Protein AF-A0A3S4P3A9-F1 (afdb_monomer_lite)

pLDDT: mean 70.39, std 19.97, range [28.05, 90.62]

Radius of gyration: 14.84 Å; chains: 1; bounding box: 28×33×41 Å

Foldseek 3Di:
DPPPPVVVVLVVVLPDCVVVDDDDDDDDDDDDCPPPVVVLVVLLVVLLVQVPDPPDPDDDDDDPDPVSVVSNVVSVPDDDDPVRVVSVVVVCVVCPCVDD

Secondary structure (DSSP, 8-state):
----HHHHHHHHHHT-TTSS--SS----S------HHHHHHHHHHHHHHHHTSTT-S------SSHHHHHHHHHGGGPPPPHHHHHHHHHHHHHSSSS--

Structure (mmCIF, N/CA/C/O backbone):
data_AF-A0A3S4P3A9-F1
#
_entry.id   AF-A0A3S4P3A9-F1
#
loop_
_atom_site.group_PDB
_atom_site.id
_atom_site.type_symbol
_atom_site.label_atom_id
_atom_site.label_alt_id
_atom_site.label_comp_id
_atom_site.label_asym_id
_atom_site.label_entity_id
_atom_site.label_seq_id
_atom_site.pdbx_PDB_ins_code
_atom_site.Cartn_x
_atom_site.Cartn_y
_atom_site.Cartn_z
_atom_site.occupancy
_atom_site.B_iso_or_equiv
_atom_site.auth_seq_id
_atom_site.auth_comp_id
_atom_site.auth_asym_id
_atom_site.auth_atom_id
_atom_site.pdbx_PDB_model_num
ATOM 1 N N . MET A 1 1 ? -9.760 3.145 -27.303 1.00 36.25 1 MET A N 1
ATOM 2 C CA . MET A 1 1 ? -9.451 4.399 -26.581 1.00 36.25 1 MET A CA 1
ATOM 3 C C . MET A 1 1 ? -10.321 4.469 -25.332 1.00 36.25 1 MET A C 1
ATOM 5 O O . MET A 1 1 ? -11.362 5.106 -25.356 1.00 36.25 1 MET A O 1
ATOM 9 N N . VAL A 1 2 ? -9.944 3.768 -24.261 1.00 43.12 2 VAL A N 1
ATOM 10 C CA . VAL A 1 2 ? -10.568 3.964 -22.945 1.00 43.12 2 VAL A CA 1
ATOM 11 C C . VAL A 1 2 ? -9.585 4.826 -22.173 1.00 43.12 2 VAL A C 1
ATOM 13 O O . VAL A 1 2 ? -8.539 4.347 -21.752 1.00 43.12 2 VAL A O 1
ATOM 16 N N . GLN A 1 3 ? -9.855 6.127 -22.102 1.00 44.44 3 GLN A N 1
ATOM 17 C CA . GLN A 1 3 ? -9.139 7.009 -21.185 1.00 44.44 3 GLN A CA 1
ATOM 18 C C . GLN A 1 3 ? -9.446 6.492 -19.780 1.00 44.44 3 GLN A C 1
ATOM 20 O O . GLN A 1 3 ? -10.579 6.623 -19.325 1.00 44.44 3 GLN A O 1
ATOM 25 N N . ASN A 1 4 ? -8.482 5.830 -19.138 1.00 50.44 4 ASN A N 1
ATOM 26 C CA . ASN A 1 4 ? -8.625 5.410 -17.753 1.00 50.44 4 ASN A CA 1
ATOM 27 C C . ASN A 1 4 ? -8.676 6.689 -16.898 1.00 50.44 4 ASN A C 1
ATOM 29 O O . ASN A 1 4 ? -7.655 7.378 -16.796 1.00 50.44 4 ASN A O 1
ATOM 33 N N . PRO A 1 5 ? -9.829 7.039 -16.295 1.00 54.78 5 PRO A N 1
ATOM 34 C CA . PRO A 1 5 ? -9.969 8.286 -15.546 1.00 54.78 5 PRO A CA 1
ATOM 35 C C . PRO A 1 5 ? -8.988 8.368 -14.364 1.00 54.78 5 PRO A C 1
ATOM 37 O O . PRO A 1 5 ? -8.686 9.461 -13.896 1.00 54.78 5 PRO A O 1
ATOM 40 N N . LEU A 1 6 ? -8.439 7.231 -13.918 1.00 53.31 6 LEU A N 1
ATOM 41 C CA . LEU A 1 6 ? -7.502 7.137 -12.800 1.00 53.31 6 LEU A CA 1
ATOM 42 C C . LEU A 1 6 ? -6.036 7.376 -13.202 1.00 53.31 6 LEU A C 1
ATOM 44 O O . LEU A 1 6 ? -5.279 7.911 -12.397 1.00 53.31 6 LEU A O 1
ATOM 48 N N . ALA A 1 7 ? -5.639 7.086 -14.447 1.00 52.62 7 ALA A N 1
ATOM 49 C CA . ALA A 1 7 ? -4.295 7.419 -14.948 1.00 52.62 7 ALA A CA 1
ATOM 50 C C . ALA A 1 7 ? -4.095 8.945 -15.036 1.00 52.62 7 ALA A C 1
ATOM 52 O O . ALA A 1 7 ? -3.022 9.485 -14.762 1.00 52.62 7 ALA A O 1
ATOM 53 N N . HIS A 1 8 ? -5.173 9.679 -15.331 1.00 53.81 8 HIS A N 1
ATOM 54 C CA . HIS A 1 8 ? -5.173 11.139 -15.260 1.00 53.81 8 HIS A CA 1
ATOM 55 C C . HIS A 1 8 ? -4.897 11.650 -13.834 1.00 53.81 8 HIS A C 1
ATOM 57 O O . HIS A 1 8 ? -4.169 12.628 -13.661 1.00 53.81 8 HIS A O 1
ATOM 63 N N . VAL A 1 9 ? -5.410 10.959 -12.808 1.00 60.53 9 VAL A N 1
ATOM 64 C CA . VAL A 1 9 ? -5.188 11.317 -11.399 1.00 60.53 9 VAL A CA 1
ATOM 65 C C . VAL A 1 9 ? -3.712 11.152 -11.026 1.00 60.53 9 VAL A C 1
ATOM 67 O O . VAL A 1 9 ? -3.142 12.084 -10.465 1.00 60.53 9 VAL A O 1
ATOM 70 N N . ILE A 1 10 ? -3.056 10.053 -11.417 1.00 58.25 10 ILE A N 1
ATOM 71 C CA . ILE A 1 10 ? -1.617 9.823 -11.164 1.00 58.25 10 ILE A CA 1
ATOM 72 C C . ILE A 1 10 ? -0.761 10.899 -11.835 1.00 58.25 10 ILE A C 1
ATOM 74 O O . ILE A 1 10 ? 0.097 11.501 -11.189 1.00 58.25 10 ILE A O 1
ATOM 78 N N . ARG A 1 11 ? -1.040 11.222 -13.103 1.00 56.97 11 ARG A N 1
ATOM 79 C CA . ARG A 1 11 ? -0.338 12.306 -13.809 1.00 56.97 11 ARG A CA 1
ATOM 80 C C . ARG A 1 11 ? -0.535 13.660 -13.133 1.00 56.97 11 ARG A C 1
ATOM 82 O O . ARG A 1 11 ? 0.426 14.415 -13.006 1.00 56.97 11 ARG A O 1
ATOM 89 N N . SER A 1 12 ? -1.745 13.956 -12.653 1.00 58.22 12 SER A N 1
ATOM 90 C CA . SER A 1 12 ? -2.020 15.194 -11.912 1.00 58.22 12 SER A CA 1
ATOM 91 C C . SER A 1 12 ? -1.341 15.232 -10.533 1.00 58.22 12 SER A C 1
ATOM 93 O O . SER A 1 12 ? -0.929 16.298 -10.081 1.00 58.22 12 SER A O 1
ATOM 95 N N . LEU A 1 13 ? -1.176 14.073 -9.884 1.00 55.22 13 LEU A N 1
ATOM 96 C CA . LEU A 1 13 ? -0.512 13.919 -8.588 1.00 55.22 13 LEU A CA 1
ATOM 97 C C . LEU A 1 13 ? 0.998 14.135 -8.697 1.00 55.22 13 LEU A C 1
ATOM 99 O O . LEU A 1 13 ? 1.551 14.902 -7.916 1.00 55.22 13 LEU A O 1
ATOM 103 N N . VAL A 1 14 ? 1.654 13.503 -9.675 1.00 55.31 14 VAL A N 1
ATOM 104 C CA . VAL A 1 14 ? 3.110 13.622 -9.884 1.00 55.31 14 VAL A CA 1
ATOM 105 C C . VAL A 1 14 ? 3.488 15.021 -10.379 1.00 55.31 14 VAL A C 1
ATOM 107 O O . VAL A 1 14 ? 4.535 15.543 -10.006 1.00 55.31 14 VAL A O 1
ATOM 110 N N . ALA A 1 15 ? 2.620 15.666 -11.165 1.00 49.41 15 ALA A N 1
ATOM 111 C CA . ALA A 1 15 ? 2.817 17.042 -11.621 1.00 49.41 15 ALA A CA 1
ATOM 112 C C . ALA A 1 15 ? 2.513 18.105 -10.545 1.00 49.41 15 ALA A C 1
ATOM 114 O O . ALA A 1 15 ? 2.783 19.288 -10.762 1.00 49.41 15 ALA A O 1
ATOM 115 N N . SER A 1 16 ? 1.944 17.721 -9.394 1.00 39.56 16 SER A N 1
ATOM 116 C CA . SER A 1 16 ? 1.582 18.675 -8.348 1.00 39.56 16 SER A CA 1
ATOM 117 C C . SER A 1 16 ? 2.804 19.075 -7.504 1.00 39.56 16 SER A C 1
ATOM 119 O O . SER A 1 16 ? 3.436 18.216 -6.882 1.00 39.56 16 SER A O 1
ATOM 121 N N . PRO A 1 17 ? 3.120 20.380 -7.376 1.00 40.41 17 PRO A N 1
ATOM 122 C CA . PRO A 1 17 ? 4.269 20.860 -6.599 1.00 40.41 17 PRO A CA 1
ATOM 123 C C . PRO A 1 17 ? 4.164 20.578 -5.086 1.00 40.41 17 PRO A C 1
ATOM 125 O O . PRO A 1 17 ? 5.132 20.784 -4.355 1.00 40.41 17 PRO A O 1
ATOM 128 N N . ALA A 1 18 ? 3.023 20.074 -4.601 1.00 44.72 18 ALA A N 1
ATOM 129 C CA . ALA A 1 18 ? 2.795 19.735 -3.195 1.00 44.72 18 ALA A CA 1
ATOM 130 C C . ALA A 1 18 ? 3.644 18.550 -2.685 1.00 44.72 18 ALA A C 1
ATOM 132 O O . ALA A 1 18 ? 3.919 18.476 -1.489 1.00 44.72 18 ALA A O 1
ATOM 133 N N . ILE A 1 19 ? 4.090 17.642 -3.564 1.00 45.22 19 ILE A N 1
ATOM 134 C CA . ILE A 1 19 ? 4.914 16.478 -3.180 1.00 45.22 19 ILE A CA 1
ATOM 135 C C . ILE A 1 19 ? 6.401 16.865 -3.032 1.00 45.22 19 ILE A C 1
ATOM 137 O O . ILE A 1 19 ? 7.138 16.250 -2.262 1.00 45.22 19 ILE A O 1
ATOM 141 N N . ALA A 1 20 ? 6.847 17.935 -3.700 1.00 38.28 20 ALA A N 1
ATOM 142 C CA . ALA A 1 20 ? 8.258 18.324 -3.776 1.00 38.28 20 ALA A CA 1
ATOM 143 C C . ALA A 1 20 ? 8.805 19.063 -2.531 1.00 38.28 20 ALA A C 1
ATOM 145 O O . ALA A 1 20 ? 10.006 19.322 -2.453 1.00 38.28 20 ALA A O 1
ATOM 146 N N . VAL A 1 21 ? 7.973 19.392 -1.533 1.00 38.00 21 VAL A N 1
ATOM 147 C CA . VAL A 1 21 ? 8.380 20.212 -0.374 1.00 38.00 21 VAL A CA 1
ATOM 148 C C . VAL A 1 21 ? 8.110 19.492 0.949 1.00 38.00 21 VAL A C 1
ATOM 150 O O . VAL A 1 21 ? 7.188 19.830 1.681 1.00 38.00 21 VAL A O 1
ATOM 153 N N . SER A 1 22 ? 8.936 18.505 1.305 1.00 36.25 22 SER A N 1
ATOM 154 C CA . SER A 1 22 ? 9.062 18.078 2.712 1.00 36.25 22 SER A CA 1
ATOM 155 C C . SER A 1 22 ? 10.380 17.34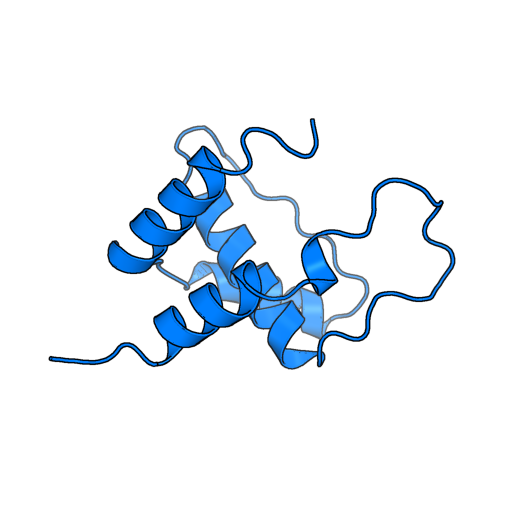9 2.992 1.00 36.25 22 SER A C 1
ATOM 157 O O . SER A 1 22 ? 10.428 16.218 3.470 1.00 36.25 22 SER A O 1
ATOM 159 N N . LYS A 1 23 ? 11.506 18.008 2.711 1.00 39.28 23 LYS A N 1
ATOM 160 C CA . LYS A 1 23 ? 12.772 17.704 3.389 1.00 39.28 23 LYS A CA 1
ATOM 161 C C . LYS A 1 23 ? 12.946 18.810 4.436 1.00 39.28 23 LYS A C 1
ATOM 163 O O . LYS A 1 23 ? 13.117 19.963 4.062 1.00 39.28 23 LYS A O 1
ATOM 168 N N . ARG A 1 24 ? 12.906 18.457 5.729 1.00 35.12 24 ARG A N 1
ATOM 169 C CA . ARG A 1 24 ? 13.060 19.308 6.942 1.00 35.12 24 ARG A CA 1
ATOM 170 C C . ARG A 1 24 ? 11.776 19.871 7.591 1.00 35.12 24 ARG A C 1
ATOM 172 O O . ARG A 1 24 ? 11.438 21.030 7.394 1.00 35.12 24 ARG A O 1
ATOM 179 N N . LYS A 1 25 ? 11.176 19.118 8.524 1.00 28.05 25 LYS A N 1
ATOM 180 C CA . LYS A 1 25 ? 10.848 19.546 9.913 1.00 28.05 25 LYS A CA 1
ATOM 181 C C . LYS A 1 25 ? 10.043 18.449 10.623 1.00 28.05 25 LYS A C 1
ATOM 183 O O . LYS A 1 25 ? 9.191 17.818 10.014 1.00 28.05 25 LYS A O 1
ATOM 188 N N . LYS A 1 26 ? 10.326 18.232 11.915 1.00 33.75 26 LYS A N 1
ATOM 189 C CA . LYS A 1 26 ? 9.601 17.302 12.804 1.00 33.75 26 LYS A CA 1
ATOM 190 C C . LYS A 1 26 ? 8.076 17.466 12.636 1.00 33.75 26 LYS A C 1
ATOM 192 O 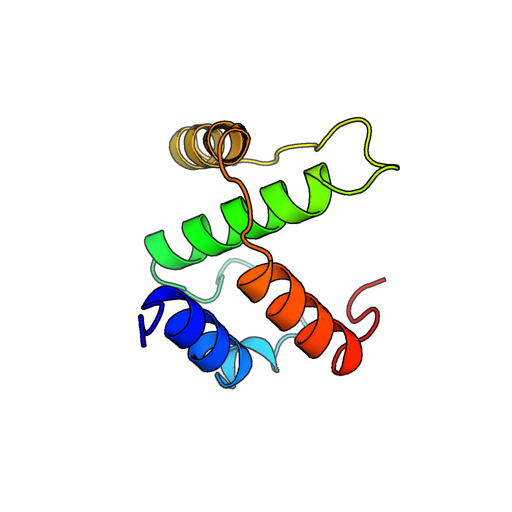O . LYS A 1 26 ? 7.617 18.612 12.660 1.00 33.75 26 LYS A O 1
ATOM 197 N N . PRO A 1 27 ? 7.293 16.380 12.498 1.00 39.16 27 PRO A N 1
ATOM 198 C CA . PRO A 1 27 ? 5.877 16.479 12.172 1.00 39.16 27 PRO A CA 1
ATOM 199 C C . PRO A 1 27 ? 5.066 16.812 13.431 1.00 39.16 27 PRO A C 1
ATOM 201 O O . PRO A 1 27 ? 4.476 15.948 14.071 1.00 39.16 27 PRO A O 1
ATOM 204 N N . SER A 1 28 ? 5.026 18.092 13.797 1.00 37.50 28 SER A N 1
ATOM 205 C CA . SER A 1 28 ? 4.071 18.609 14.776 1.00 37.50 28 SER A CA 1
ATOM 206 C C . SER A 1 28 ? 2.797 19.062 14.055 1.00 37.50 28 SER A C 1
ATOM 208 O O . SER A 1 28 ? 2.691 20.188 13.578 1.00 37.50 28 SER A O 1
ATOM 210 N N . ARG A 1 29 ? 1.814 18.155 14.019 1.00 40.34 29 ARG A N 1
ATOM 211 C CA . ARG A 1 29 ? 0.356 18.408 13.993 1.00 40.34 29 ARG A CA 1
ATOM 212 C C . ARG A 1 29 ? -0.327 19.093 12.802 1.00 40.34 29 ARG A C 1
ATOM 214 O O . ARG A 1 29 ? -1.535 19.291 12.887 1.00 40.34 29 ARG A O 1
ATOM 221 N N . ARG A 1 30 ? 0.327 19.394 11.682 1.00 37.84 30 ARG A N 1
ATOM 222 C CA . ARG A 1 30 ? -0.406 19.803 10.463 1.00 37.84 30 ARG A CA 1
ATOM 223 C C . ARG A 1 30 ? 0.051 18.995 9.261 1.00 37.84 30 ARG A C 1
ATOM 225 O O . ARG A 1 30 ? 0.960 19.388 8.541 1.00 37.84 30 ARG A O 1
ATOM 232 N N . MET A 1 31 ? -0.576 17.832 9.103 1.00 42.56 31 MET A N 1
ATOM 233 C CA . MET A 1 31 ? -0.554 17.070 7.860 1.00 42.56 31 MET A CA 1
ATOM 234 C C . MET A 1 31 ? -1.174 17.955 6.773 1.00 42.56 31 MET A C 1
ATOM 236 O O . MET A 1 31 ? -2.216 18.565 7.016 1.00 42.56 31 MET A O 1
ATOM 240 N N . LEU A 1 32 ? -0.520 18.066 5.612 1.00 45.00 32 LEU A N 1
ATOM 241 C CA . LEU A 1 32 ? -1.148 18.585 4.397 1.00 45.00 32 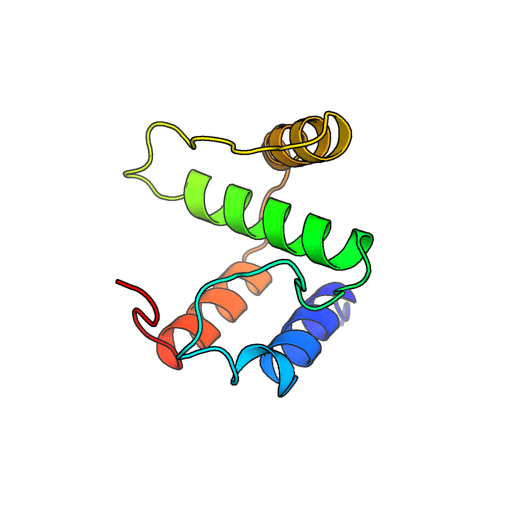LEU A CA 1
ATOM 242 C C . LEU A 1 32 ? -2.526 17.933 4.281 1.00 45.00 32 LEU A C 1
ATOM 244 O O . LEU A 1 32 ? -2.621 16.706 4.270 1.00 45.00 32 LEU A O 1
ATOM 248 N N . ILE A 1 33 ? -3.574 18.753 4.269 1.00 44.56 33 ILE A N 1
ATOM 249 C CA . ILE A 1 33 ? -4.954 18.297 4.128 1.00 44.56 33 ILE A CA 1
ATOM 250 C C . ILE A 1 33 ? -5.107 17.887 2.661 1.00 44.56 33 ILE A C 1
ATOM 252 O O . ILE A 1 33 ? -5.643 18.632 1.844 1.00 44.56 33 ILE A O 1
ATOM 256 N N . LEU A 1 34 ? -4.554 16.729 2.288 1.00 52.38 34 LEU A N 1
ATOM 257 C CA . LEU A 1 34 ? -5.119 16.005 1.161 1.00 52.38 34 LEU A CA 1
ATOM 258 C C . LEU A 1 34 ? -6.571 15.726 1.561 1.00 52.38 34 LEU A C 1
ATOM 260 O O . LEU A 1 34 ? -6.791 15.325 2.707 1.00 52.38 34 LEU A O 1
ATOM 264 N N . PRO A 1 35 ? -7.557 15.962 0.679 1.00 58.12 35 PRO A N 1
ATOM 265 C CA . PRO A 1 35 ? -8.932 15.591 0.984 1.00 58.12 35 PRO A CA 1
ATOM 266 C C . PRO A 1 35 ? -8.929 14.131 1.435 1.00 58.12 35 PRO A C 1
ATOM 268 O O . PRO A 1 35 ? -8.298 13.308 0.768 1.00 58.12 35 PRO A O 1
ATOM 271 N N . ASP A 1 36 ? -9.561 13.834 2.576 1.00 62.56 36 ASP A N 1
ATOM 272 C CA . ASP A 1 36 ? -9.386 12.557 3.285 1.00 62.56 36 ASP A CA 1
ATOM 273 C C . ASP A 1 36 ? -9.521 11.360 2.333 1.00 62.56 36 ASP A C 1
ATOM 275 O O . ASP A 1 36 ? -8.677 10.472 2.312 1.00 62.56 36 ASP A O 1
ATOM 279 N N . VAL A 1 37 ? -10.482 11.415 1.411 1.00 64.81 37 VAL A N 1
ATOM 280 C CA . VAL A 1 37 ? -10.710 10.390 0.383 1.00 64.81 37 VAL A CA 1
ATOM 281 C C . VAL A 1 37 ? -9.480 10.124 -0.506 1.00 64.81 37 VAL A C 1
ATOM 283 O O . VAL A 1 37 ? -9.162 8.971 -0.793 1.00 64.81 37 VAL A O 1
ATOM 286 N N . MET A 1 38 ? -8.753 11.162 -0.929 1.00 72.12 38 MET A N 1
ATOM 287 C CA . MET A 1 38 ? -7.580 11.026 -1.802 1.00 72.12 38 MET A CA 1
ATOM 288 C C . MET A 1 38 ? -6.416 10.350 -1.075 1.00 72.12 38 MET A C 1
ATOM 290 O O . MET A 1 38 ? -5.761 9.471 -1.634 1.00 72.12 38 MET A O 1
ATOM 294 N N . ALA A 1 39 ? -6.181 10.712 0.189 1.00 73.94 39 ALA A N 1
ATOM 295 C CA . ALA A 1 39 ? -5.134 10.087 0.994 1.00 73.94 39 ALA A CA 1
ATOM 296 C C . ALA A 1 39 ? -5.385 8.579 1.179 1.00 73.94 39 ALA A C 1
ATOM 298 O O . ALA A 1 39 ? -4.448 7.781 1.177 1.00 73.94 39 ALA A O 1
ATOM 299 N N . TRP A 1 40 ? -6.652 8.177 1.279 1.00 75.69 40 TRP A N 1
ATOM 300 C CA . TRP A 1 40 ? -7.040 6.785 1.492 1.00 75.69 40 TRP A CA 1
ATOM 301 C C . TRP A 1 40 ? -6.864 5.947 0.225 1.00 75.69 40 TRP A C 1
ATOM 303 O O . TRP A 1 40 ? -6.402 4.809 0.301 1.00 75.69 40 TRP A O 1
ATOM 313 N N . ILE A 1 41 ? -7.157 6.516 -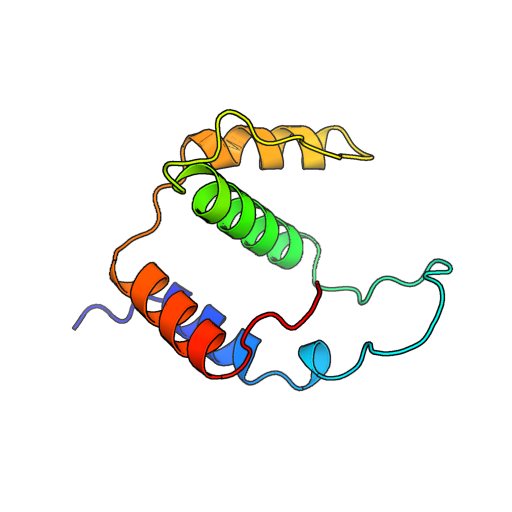0.947 1.00 79.31 41 ILE A N 1
ATOM 314 C CA . ILE A 1 41 ? -6.921 5.858 -2.240 1.00 79.31 41 ILE A CA 1
ATOM 315 C C . ILE A 1 41 ? -5.424 5.587 -2.433 1.00 79.31 41 ILE A C 1
ATOM 317 O O . ILE A 1 41 ? -5.040 4.459 -2.740 1.00 79.31 41 ILE A O 1
ATOM 321 N N . LEU A 1 42 ? -4.576 6.586 -2.172 1.00 82.81 42 LEU A N 1
ATOM 322 C CA . LEU A 1 42 ? -3.122 6.451 -2.295 1.00 82.81 42 LEU A CA 1
ATOM 323 C C . LEU A 1 42 ? -2.554 5.402 -1.336 1.00 82.81 42 LEU A C 1
ATOM 325 O O . LEU A 1 42 ? -1.717 4.592 -1.731 1.00 82.81 42 LEU A O 1
ATOM 329 N N . LEU A 1 43 ? -3.041 5.378 -0.094 1.00 86.69 43 LEU A N 1
ATOM 330 C CA . LEU A 1 43 ? -2.611 4.400 0.901 1.00 86.69 43 LEU A CA 1
ATOM 331 C C . LEU A 1 43 ? -2.948 2.967 0.472 1.00 86.69 43 LEU A C 1
ATOM 333 O O . LEU A 1 43 ? -2.088 2.091 0.530 1.00 86.69 43 LEU A O 1
ATOM 337 N N . ARG A 1 44 ? -4.168 2.724 -0.018 1.00 87.25 44 ARG A N 1
ATOM 338 C CA . ARG A 1 44 ? -4.568 1.395 -0.513 1.00 87.25 44 ARG A CA 1
ATOM 339 C C . ARG A 1 44 ? -3.708 0.938 -1.687 1.00 87.25 44 ARG A C 1
ATOM 341 O O . ARG A 1 44 ? -3.340 -0.231 -1.746 1.00 87.25 44 ARG A O 1
ATOM 348 N N . TRP A 1 45 ? -3.377 1.848 -2.598 1.00 88.19 45 TRP A N 1
ATOM 349 C CA . TRP A 1 45 ? -2.532 1.553 -3.755 1.00 88.19 45 TRP A CA 1
ATOM 350 C C . TRP A 1 45 ? -1.096 1.232 -3.344 1.00 88.19 45 TRP A C 1
ATOM 352 O O . TRP A 1 45 ? -0.528 0.251 -3.819 1.00 88.19 45 TRP A O 1
ATOM 362 N N . ALA A 1 46 ? -0.539 1.996 -2.403 1.00 87.88 46 ALA A N 1
ATOM 363 C CA . ALA A 1 46 ? 0.776 1.716 -1.840 1.00 87.88 46 ALA A CA 1
ATOM 364 C C . ALA A 1 46 ? 0.818 0.339 -1.153 1.00 87.88 46 ALA A C 1
ATOM 366 O O . ALA A 1 46 ? 1.742 -0.439 -1.384 1.00 87.88 46 ALA A O 1
ATOM 367 N N . LEU A 1 47 ? -0.206 -0.001 -0.362 1.00 90.62 47 LEU A N 1
ATOM 368 C CA . LEU A 1 47 ? -0.307 -1.308 0.296 1.00 90.62 47 LEU A CA 1
ATOM 369 C C . LEU A 1 47 ? -0.416 -2.461 -0.710 1.00 90.62 47 LEU A C 1
ATOM 371 O O . LEU A 1 47 ? 0.238 -3.489 -0.528 1.00 90.62 47 LEU A O 1
ATOM 375 N N . ALA A 1 48 ? -1.195 -2.292 -1.781 1.00 89.06 48 ALA A N 1
ATOM 376 C CA . ALA A 1 48 ? -1.301 -3.283 -2.851 1.00 89.06 48 ALA A CA 1
ATOM 377 C C . ALA A 1 48 ? 0.033 -3.479 -3.592 1.00 89.06 48 ALA A C 1
ATOM 379 O O . ALA A 1 48 ? 0.434 -4.614 -3.850 1.00 89.06 48 ALA A O 1
ATOM 380 N N . PHE A 1 49 ? 0.760 -2.392 -3.870 1.00 89.44 49 PHE A N 1
ATOM 381 C CA . PHE A 1 49 ? 2.076 -2.452 -4.507 1.00 89.44 49 PHE A CA 1
ATOM 382 C C . PHE A 1 49 ? 3.112 -3.181 -3.641 1.00 89.44 49 PHE A C 1
ATOM 384 O O . PHE A 1 49 ? 3.824 -4.054 -4.139 1.00 89.44 49 PHE A O 1
ATOM 391 N N . VAL A 1 50 ? 3.181 -2.860 -2.343 1.00 90.31 50 VAL A N 1
ATOM 392 C CA . VAL A 1 50 ? 4.127 -3.489 -1.404 1.00 90.31 50 VAL A CA 1
ATOM 393 C C . VAL A 1 50 ? 3.835 -4.981 -1.250 1.00 90.31 50 VAL A C 1
ATOM 395 O O . VAL A 1 50 ? 4.756 -5.790 -1.305 1.00 90.31 50 VAL A O 1
ATOM 398 N N . ARG A 1 51 ? 2.562 -5.369 -1.117 1.00 89.88 51 ARG A N 1
ATOM 399 C CA . ARG A 1 51 ? 2.169 -6.781 -0.988 1.00 89.88 51 ARG A CA 1
ATOM 400 C C . ARG A 1 51 ? 2.501 -7.639 -2.201 1.00 89.88 51 ARG A C 1
ATOM 402 O O . ARG A 1 51 ? 2.671 -8.842 -2.046 1.00 89.88 51 ARG A O 1
ATOM 409 N N . ARG A 1 52 ? 2.554 -7.051 -3.397 1.00 89.12 52 ARG A N 1
ATOM 410 C CA . ARG A 1 52 ? 2.890 -7.780 -4.628 1.00 89.12 52 ARG A CA 1
ATOM 411 C C . ARG A 1 52 ? 4.375 -8.153 -4.703 1.00 89.12 52 ARG A C 1
ATOM 413 O O . ARG A 1 52 ? 4.740 -9.009 -5.505 1.00 89.12 52 ARG A O 1
ATOM 420 N N . GLN A 1 53 ? 5.236 -7.528 -3.901 1.00 89.19 53 GLN A N 1
ATOM 421 C CA . GLN A 1 53 ? 6.669 -7.788 -3.964 1.00 89.19 53 GLN A CA 1
ATOM 422 C C . GLN A 1 53 ? 6.990 -9.211 -3.480 1.00 89.19 53 GLN A C 1
ATOM 424 O O . GLN A 1 53 ? 6.549 -9.601 -2.398 1.00 89.19 53 GLN A O 1
ATOM 429 N N . PRO A 1 54 ? 7.796 -9.988 -4.227 1.00 87.31 54 PRO A N 1
ATOM 430 C CA . PRO A 1 54 ? 7.998 -11.416 -3.960 1.00 87.31 54 PRO A CA 1
ATOM 431 C C . PRO A 1 54 ? 8.698 -11.706 -2.623 1.00 87.31 54 PRO A C 1
ATOM 433 O O . PRO A 1 54 ? 8.626 -12.819 -2.113 1.00 87.31 54 PRO A O 1
ATOM 436 N N . PHE A 1 55 ? 9.378 -10.713 -2.048 1.00 90.62 55 PHE A N 1
ATOM 437 C CA . PHE A 1 55 ? 10.102 -10.817 -0.779 1.00 90.62 55 PHE A CA 1
ATOM 438 C C . PHE A 1 55 ? 9.292 -10.329 0.436 1.00 90.62 55 PHE A C 1
ATOM 440 O O . PHE A 1 55 ? 9.795 -10.355 1.559 1.00 90.62 55 PHE A O 1
ATOM 447 N N . VAL A 1 56 ? 8.052 -9.869 0.245 1.00 90.38 56 VAL A N 1
ATOM 448 C CA . VAL A 1 56 ? 7.205 -9.368 1.335 1.00 90.38 56 VAL A CA 1
ATOM 449 C C . VAL A 1 56 ? 6.308 -10.492 1.847 1.00 90.38 56 VAL A C 1
ATOM 451 O O . VAL A 1 56 ? 5.339 -10.874 1.203 1.00 90.38 56 VAL A O 1
ATOM 454 N N . ALA A 1 57 ? 6.608 -11.007 3.042 1.00 89.00 57 ALA A N 1
ATOM 455 C CA . ALA A 1 57 ? 5.794 -12.045 3.683 1.00 89.00 57 ALA A CA 1
ATOM 456 C C . ALA A 1 57 ? 4.500 -11.492 4.311 1.00 89.00 57 ALA A C 1
ATOM 458 O O . ALA A 1 57 ? 3.461 -12.145 4.296 1.00 89.00 57 ALA A O 1
ATOM 459 N N . SER A 1 58 ? 4.560 -10.291 4.894 1.00 89.31 58 SER A N 1
ATOM 460 C CA . SER A 1 58 ? 3.404 -9.615 5.490 1.00 89.31 58 SER A CA 1
ATOM 461 C C . SER A 1 58 ? 3.588 -8.098 5.474 1.00 89.31 58 SER A C 1
ATOM 463 O O . SER A 1 58 ? 4.711 -7.599 5.387 1.00 89.31 58 SER A O 1
ATOM 465 N N . THR A 1 59 ? 2.484 -7.355 5.560 1.00 88.19 59 THR A N 1
ATOM 466 C CA . THR A 1 59 ? 2.492 -5.888 5.623 1.00 88.19 59 THR A CA 1
ATOM 467 C C . THR A 1 59 ? 1.931 -5.428 6.958 1.00 88.19 59 THR A C 1
ATOM 469 O O . THR A 1 59 ? 0.792 -5.739 7.302 1.00 88.19 59 THR A O 1
ATOM 472 N N . LEU A 1 60 ? 2.733 -4.680 7.716 1.00 89.31 60 LEU A N 1
ATOM 473 C CA . LEU A 1 60 ? 2.337 -4.135 9.011 1.00 89.31 60 LEU A CA 1
ATOM 474 C C . LEU A 1 60 ? 1.460 -2.896 8.806 1.00 89.31 60 LEU A C 1
ATOM 476 O O . LEU A 1 60 ? 1.916 -1.882 8.279 1.00 89.31 60 LEU A O 1
ATOM 480 N N . LEU A 1 61 ? 0.195 -2.984 9.219 1.00 89.19 61 LEU A N 1
ATOM 481 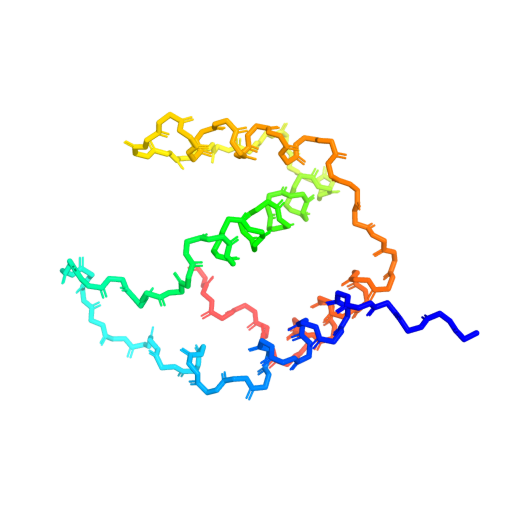C CA . LEU A 1 61 ? -0.772 -1.897 9.086 1.00 89.19 61 LEU A CA 1
ATOM 482 C C . LEU A 1 61 ? -0.766 -1.014 10.340 1.00 89.19 61 LEU A C 1
ATOM 484 O O . LEU A 1 61 ? -1.028 -1.492 11.441 1.00 89.19 61 LEU A O 1
ATOM 488 N N . GLY A 1 62 ? -0.521 0.284 10.163 1.00 86.75 62 GLY A N 1
ATOM 489 C CA . GLY A 1 62 ? -0.704 1.300 11.200 1.00 86.75 62 GLY A CA 1
ATOM 490 C C . GLY A 1 62 ? -1.974 2.111 10.948 1.00 86.75 62 GLY A C 1
ATOM 491 O O . GLY A 1 62 ? -2.161 2.632 9.850 1.00 86.75 62 GLY A O 1
ATOM 492 N N . ALA A 1 63 ? -2.843 2.228 11.951 1.00 86.44 63 ALA A N 1
ATOM 493 C CA . ALA A 1 63 ? -4.050 3.049 11.883 1.00 86.44 63 ALA A CA 1
ATOM 494 C C . ALA A 1 63 ? -4.340 3.680 13.249 1.00 86.44 63 ALA A C 1
ATOM 496 O O . ALA A 1 63 ? -4.148 3.041 14.283 1.00 86.44 63 ALA A O 1
ATOM 497 N N . THR A 1 64 ? -4.808 4.929 13.252 1.00 88.50 64 THR A N 1
ATOM 498 C CA . THR A 1 64 ? -5.247 5.626 14.474 1.00 88.50 64 THR A CA 1
ATOM 499 C C . THR A 1 64 ? -6.768 5.660 14.605 1.00 88.50 64 THR A C 1
ATOM 501 O O . THR A 1 64 ? -7.281 5.997 15.671 1.00 88.50 64 THR A O 1
ATOM 504 N N . THR A 1 65 ? -7.495 5.283 13.547 1.00 87.00 65 THR A N 1
ATOM 505 C CA . THR A 1 65 ? -8.956 5.161 13.536 1.00 87.00 65 THR A CA 1
ATOM 506 C C . THR A 1 65 ? -9.404 3.827 12.935 1.00 87.00 65 THR A C 1
ATOM 508 O O . THR A 1 65 ? -8.702 3.204 12.134 1.00 87.00 65 THR A O 1
ATOM 511 N N . MET A 1 66 ? -10.611 3.382 13.301 1.00 89.56 66 MET A N 1
ATOM 512 C CA . MET A 1 66 ? -11.181 2.132 12.780 1.00 89.56 66 MET A CA 1
ATOM 513 C C . MET A 1 66 ? -11.480 2.188 11.282 1.00 89.56 66 MET A C 1
ATOM 515 O O . MET A 1 66 ? -11.395 1.172 10.600 1.00 89.56 66 MET A O 1
ATOM 519 N N . GLU A 1 67 ? -11.831 3.355 10.754 1.00 85.38 67 GLU A N 1
ATOM 520 C CA . GLU A 1 67 ? -12.142 3.512 9.333 1.00 85.38 67 GLU A CA 1
ATOM 521 C C . GLU A 1 67 ? -10.884 3.422 8.459 1.00 85.38 67 GLU A C 1
ATOM 523 O O . GLU A 1 67 ? -10.903 2.760 7.420 1.00 85.38 67 GLU A O 1
ATOM 528 N N . GLN A 1 68 ? -9.764 3.990 8.925 1.00 81.25 68 GLN A N 1
ATOM 529 C CA . GLN A 1 68 ? -8.457 3.805 8.293 1.00 81.25 68 GLN A CA 1
ATOM 530 C C . GLN A 1 68 ? -8.065 2.329 8.283 1.00 81.25 68 GLN A C 1
ATOM 532 O O . GLN A 1 68 ? -7.650 1.806 7.254 1.00 81.25 68 GLN A O 1
ATOM 537 N N . LEU A 1 69 ? -8.237 1.636 9.414 1.00 89.06 69 LEU A N 1
ATOM 538 C CA . LEU A 1 69 ? -7.917 0.215 9.505 1.00 89.06 69 LEU A CA 1
ATOM 539 C C . LEU A 1 69 ? -8.752 -0.618 8.525 1.00 89.06 69 LEU A C 1
ATOM 541 O O . LEU A 1 69 ? -8.189 -1.431 7.797 1.00 89.06 69 LEU A O 1
ATOM 545 N N . LYS A 1 70 ? -10.072 -0.395 8.468 1.00 87.38 70 LYS A N 1
ATOM 546 C CA . LYS A 1 70 ? -10.966 -1.079 7.518 1.00 87.38 70 LYS A CA 1
ATOM 547 C C . LYS A 1 70 ? -10.498 -0.880 6.081 1.00 87.38 70 LYS A C 1
ATOM 549 O O . LYS A 1 70 ? -10.292 -1.847 5.358 1.00 87.38 70 LYS A O 1
ATOM 554 N N . THR A 1 71 ? -10.226 0.363 5.712 1.00 85.81 71 THR A N 1
ATOM 555 C CA . THR A 1 71 ? -9.749 0.734 4.376 1.00 85.81 71 THR A CA 1
ATOM 556 C C . THR A 1 71 ? -8.408 0.082 4.035 1.00 85.81 71 THR A C 1
ATOM 558 O O . THR A 1 71 ? -8.216 -0.411 2.922 1.00 85.81 71 THR A O 1
ATOM 561 N N . ASN A 1 72 ? -7.484 0.034 4.996 1.00 88.69 72 ASN A N 1
ATOM 562 C CA . ASN A 1 72 ? -6.189 -0.621 4.831 1.00 88.69 72 ASN A CA 1
ATOM 563 C C . ASN A 1 72 ? -6.354 -2.123 4.597 1.00 88.69 72 ASN A C 1
ATOM 565 O O . ASN A 1 72 ? -5.689 -2.680 3.728 1.00 88.69 72 ASN A O 1
ATOM 569 N N . VAL A 1 73 ? -7.260 -2.775 5.327 1.00 89.19 73 VAL A N 1
ATOM 570 C CA . VAL A 1 73 ? -7.570 -4.199 5.138 1.00 89.19 73 VAL A CA 1
ATOM 571 C C . VAL A 1 73 ? -8.242 -4.438 3.785 1.00 89.19 73 VAL A C 1
ATOM 573 O O . VAL A 1 73 ? -7.869 -5.369 3.080 1.00 89.19 73 VAL A O 1
ATOM 576 N N . GLU A 1 74 ? -9.149 -3.563 3.351 1.00 88.81 74 GLU A N 1
ATOM 577 C CA . GLU A 1 74 ? -9.787 -3.655 2.031 1.00 88.81 74 GLU A CA 1
ATOM 578 C C . GLU A 1 74 ? -8.807 -3.495 0.857 1.00 88.81 74 GLU A C 1
ATOM 580 O O . GLU A 1 74 ? -9.141 -3.849 -0.276 1.00 88.81 74 GLU A O 1
ATOM 585 N N . SER A 1 75 ? -7.589 -2.987 1.085 1.00 87.69 75 SER A N 1
ATOM 586 C CA . SER A 1 75 ? -6.526 -3.023 0.068 1.00 87.69 75 SER A CA 1
ATOM 587 C C . SER A 1 75 ? -6.123 -4.454 -0.316 1.00 87.69 75 SER A C 1
ATOM 589 O O . SER A 1 75 ? -5.505 -4.655 -1.361 1.00 87.69 75 SER A O 1
ATOM 591 N N . LEU A 1 76 ? -6.497 -5.464 0.485 1.00 88.38 76 LEU A N 1
ATOM 592 C CA . LEU A 1 76 ? -6.288 -6.884 0.194 1.00 88.38 76 LEU A CA 1
ATOM 593 C C . LEU A 1 76 ? -6.816 -7.281 -1.186 1.00 88.38 76 LEU A C 1
ATOM 595 O O . LEU A 1 76 ? -6.143 -8.005 -1.913 1.00 88.38 76 LEU A O 1
ATOM 599 N N . HIS A 1 77 ? -7.978 -6.752 -1.553 1.00 88.12 77 HIS A N 1
ATOM 600 C CA . HIS A 1 77 ? -8.694 -7.109 -2.776 1.00 88.12 77 HIS A CA 1
ATOM 601 C C . HIS A 1 77 ? -8.351 -6.213 -3.972 1.00 88.12 77 HIS A C 1
ATOM 603 O O . HIS A 1 77 ? -8.923 -6.380 -5.044 1.00 88.12 77 HIS A O 1
ATOM 609 N N . LEU A 1 78 ? -7.461 -5.234 -3.791 1.00 86.81 78 LEU A N 1
ATOM 610 C CA . LEU A 1 78 ? -7.068 -4.319 -4.853 1.00 86.81 78 LEU A CA 1
ATOM 611 C C . LEU A 1 78 ? -5.950 -4.944 -5.694 1.00 86.81 78 LEU A C 1
ATOM 613 O O . LEU A 1 78 ? -4.842 -5.154 -5.201 1.00 86.81 78 LEU A O 1
ATOM 617 N N . GLU A 1 79 ? -6.229 -5.170 -6.973 1.00 86.81 79 GLU A N 1
ATOM 618 C CA . GLU A 1 79 ? -5.231 -5.558 -7.968 1.00 86.81 79 GLU A CA 1
ATOM 619 C C . GLU A 1 79 ? -4.846 -4.346 -8.821 1.00 86.81 79 GLU A C 1
ATOM 621 O O . GLU A 1 79 ? -5.701 -3.637 -9.355 1.00 86.81 79 GLU A O 1
ATOM 626 N N . LEU A 1 80 ? -3.542 -4.085 -8.930 1.00 85.44 80 LEU A N 1
ATOM 627 C CA . LEU A 1 80 ? -3.014 -3.008 -9.763 1.00 85.44 80 LEU A CA 1
ATOM 628 C C . LEU A 1 80 ? -2.893 -3.498 -11.208 1.00 85.44 80 LEU A C 1
ATOM 630 O O . LEU A 1 80 ? -2.235 -4.507 -11.468 1.00 85.44 80 LEU A O 1
ATOM 634 N N . SER A 1 81 ? -3.512 -2.772 -12.139 1.00 88.44 81 SER A N 1
ATOM 635 C CA . SER A 1 81 ? -3.374 -3.019 -13.576 1.00 88.44 81 SER A CA 1
ATOM 636 C C . SER A 1 81 ? -1.956 -2.721 -14.063 1.00 88.44 81 SER A C 1
ATOM 638 O O . SER A 1 81 ? -1.287 -1.840 -13.520 1.00 88.44 81 SER A O 1
ATOM 640 N N . GLU A 1 82 ? -1.543 -3.372 -15.148 1.00 87.19 82 GLU A N 1
ATOM 641 C CA . GLU A 1 82 ? -0.204 -3.205 -15.728 1.00 87.19 82 GLU A CA 1
ATOM 642 C C . GLU A 1 82 ? 0.118 -1.745 -16.095 1.00 87.19 82 GLU A C 1
ATOM 644 O O . GLU A 1 82 ? 1.214 -1.271 -15.815 1.00 87.19 82 GLU A O 1
ATOM 649 N N . ASP A 1 83 ? -0.862 -0.987 -16.600 1.00 86.75 83 ASP A N 1
ATOM 650 C CA . ASP A 1 83 ? -0.697 0.442 -16.917 1.00 86.75 83 ASP A CA 1
ATOM 651 C C . ASP A 1 83 ? -0.274 1.270 -15.692 1.00 86.75 83 ASP A C 1
ATOM 653 O O . ASP A 1 83 ? 0.575 2.154 -15.778 1.00 86.75 83 ASP A O 1
ATOM 657 N N . VAL A 1 84 ? -0.848 0.962 -14.527 1.00 85.50 84 VAL A N 1
ATOM 658 C CA . VAL A 1 84 ? -0.542 1.653 -13.267 1.00 85.50 84 VAL A CA 1
ATOM 659 C C . VAL A 1 84 ? 0.856 1.283 -12.786 1.00 85.50 84 VAL A C 1
ATOM 661 O O . VAL A 1 84 ? 1.583 2.142 -12.295 1.00 85.50 84 VAL A O 1
ATOM 664 N N . LEU A 1 85 ? 1.252 0.018 -12.941 1.00 85.44 85 LEU A N 1
ATOM 665 C CA . LEU A 1 85 ? 2.597 -0.436 -12.593 1.00 85.44 85 LEU A CA 1
ATOM 666 C C . LEU A 1 85 ? 3.655 0.235 -13.474 1.00 85.44 85 LEU A C 1
ATOM 668 O O . LEU A 1 85 ? 4.673 0.686 -12.954 1.00 85.44 85 LEU A O 1
ATOM 672 N N . ALA A 1 86 ? 3.384 0.372 -14.773 1.00 86.19 86 ALA A N 1
ATOM 673 C CA . ALA A 1 86 ? 4.259 1.087 -15.695 1.00 86.19 86 ALA A CA 1
ATOM 674 C C . ALA A 1 86 ? 4.413 2.570 -15.312 1.00 86.19 86 ALA A C 1
ATOM 676 O O . ALA A 1 86 ? 5.522 3.106 -15.354 1.00 86.19 86 ALA A O 1
ATOM 677 N N . GLU A 1 87 ? 3.331 3.234 -14.888 1.00 85.06 87 GLU A N 1
ATOM 678 C CA . GLU A 1 87 ? 3.402 4.617 -14.397 1.00 85.06 87 GLU A CA 1
ATOM 679 C C . GLU A 1 87 ? 4.184 4.727 -13.075 1.00 85.06 87 GLU A C 1
ATOM 681 O O . GLU A 1 87 ? 4.986 5.649 -12.922 1.00 85.06 87 GLU A O 1
ATOM 686 N N . ILE A 1 88 ? 4.021 3.779 -12.143 1.00 83.88 88 ILE A N 1
ATOM 687 C CA . ILE A 1 88 ? 4.807 3.731 -10.894 1.00 83.88 88 ILE A CA 1
ATOM 688 C C . ILE A 1 88 ? 6.300 3.561 -11.196 1.00 83.88 88 ILE A C 1
ATOM 690 O O . ILE A 1 88 ? 7.122 4.274 -10.619 1.00 83.88 88 ILE A O 1
ATOM 694 N N . GLU A 1 89 ? 6.654 2.662 -12.116 1.00 84.19 89 GLU A N 1
ATOM 695 C CA . GLU A 1 89 ? 8.045 2.444 -12.515 1.00 84.19 89 GLU A CA 1
ATOM 696 C C . GLU A 1 89 ? 8.639 3.705 -13.153 1.00 84.19 89 GLU A C 1
ATOM 698 O O . GLU A 1 89 ? 9.720 4.142 -12.766 1.00 84.19 89 GLU A O 1
ATOM 703 N N . ALA A 1 90 ? 7.903 4.368 -14.051 1.00 84.06 90 ALA A N 1
ATOM 704 C CA . ALA A 1 90 ? 8.343 5.626 -14.652 1.00 84.06 90 ALA A CA 1
ATOM 705 C C . ALA A 1 90 ? 8.637 6.711 -13.597 1.00 84.06 90 ALA A C 1
ATOM 707 O O . ALA A 1 90 ? 9.613 7.449 -13.721 1.00 84.06 90 ALA A O 1
ATOM 708 N N . VAL A 1 91 ? 7.832 6.791 -12.532 1.00 82.38 91 VAL A N 1
ATOM 709 C CA . VAL A 1 91 ? 8.072 7.715 -11.411 1.00 82.38 91 VAL A CA 1
ATOM 710 C C . VAL A 1 91 ? 9.292 7.293 -10.586 1.00 82.38 91 VAL A C 1
ATOM 712 O O . VAL A 1 91 ? 10.093 8.148 -10.206 1.00 82.38 91 VAL A O 1
ATOM 715 N N . HIS A 1 92 ? 9.471 5.996 -10.328 1.00 81.19 92 HIS A N 1
ATOM 716 C CA . HIS A 1 92 ? 10.618 5.462 -9.586 1.00 81.19 92 HIS A CA 1
ATOM 717 C C . HIS A 1 92 ? 11.960 5.693 -10.310 1.00 81.19 92 HIS A C 1
ATOM 719 O O . HIS A 1 92 ? 12.976 5.950 -9.660 1.00 81.19 92 HIS A O 1
ATOM 725 N N . GLN A 1 93 ? 11.959 5.702 -11.646 1.00 81.56 93 GLN A N 1
ATOM 726 C CA . GLN A 1 93 ? 13.125 6.069 -12.462 1.00 81.56 93 GLN A CA 1
ATOM 727 C C . GLN A 1 93 ? 13.527 7.545 -12.293 1.00 81.56 93 GLN A C 1
ATOM 729 O O . GLN A 1 93 ? 14.704 7.882 -12.377 1.00 81.56 93 GLN A O 1
ATOM 734 N N . VAL A 1 94 ? 12.564 8.436 -12.031 1.00 83.31 94 VAL A N 1
ATOM 735 C CA . VAL A 1 94 ? 12.827 9.868 -11.788 1.00 83.31 94 VAL A CA 1
ATOM 736 C C . VAL A 1 94 ? 13.226 10.120 -10.331 1.00 83.31 94 VAL A C 1
ATOM 738 O O . VAL A 1 94 ? 14.111 10.930 -10.055 1.00 83.31 94 VAL A O 1
ATOM 741 N N . TYR A 1 95 ? 12.588 9.419 -9.392 1.00 75.88 95 TYR A N 1
ATOM 742 C CA . TYR A 1 95 ? 12.805 9.552 -7.953 1.00 75.88 95 TYR A CA 1
ATOM 743 C C . TYR A 1 95 ? 13.252 8.220 -7.354 1.00 75.88 95 TYR A C 1
ATOM 745 O O . TYR A 1 95 ? 12.508 7.563 -6.627 1.00 75.88 95 TYR A O 1
ATOM 753 N N . THR A 1 96 ? 14.483 7.820 -7.656 1.00 72.38 96 THR A N 1
ATOM 754 C CA . THR A 1 96 ? 15.063 6.574 -7.147 1.00 72.38 96 THR A CA 1
ATOM 755 C C . THR A 1 96 ? 15.416 6.711 -5.661 1.00 72.38 96 THR A C 1
ATOM 757 O O . THR A 1 96 ? 16.136 7.629 -5.271 1.00 72.38 96 THR A O 1
ATOM 760 N N . TYR A 1 97 ? 14.890 5.808 -4.824 1.00 70.88 97 TYR A N 1
ATOM 761 C CA . TYR A 1 97 ? 15.112 5.737 -3.364 1.00 70.88 97 TYR A CA 1
ATOM 762 C C . TYR A 1 97 ? 15.102 7.096 -2.620 1.00 70.88 97 TYR A C 1
ATOM 764 O O . TYR A 1 97 ? 16.076 7.474 -1.965 1.00 70.88 97 TYR A O 1
ATOM 772 N N . PRO A 1 98 ? 13.995 7.860 -2.670 1.00 72.00 98 PRO A N 1
ATOM 773 C CA . PRO A 1 98 ? 13.948 9.225 -2.141 1.00 72.00 98 PRO A CA 1
ATOM 774 C C . PRO A 1 98 ? 13.987 9.300 -0.601 1.00 72.00 98 PRO A C 1
ATOM 776 O O . PRO A 1 98 ? 14.325 10.359 -0.045 1.00 72.00 98 PRO A O 1
ATOM 779 N N . ALA A 1 99 ? 13.641 8.198 0.072 1.00 52.66 99 ALA A N 1
ATOM 780 C CA . ALA A 1 99 ? 13.625 8.017 1.520 1.00 52.66 99 ALA A CA 1
ATOM 781 C C . ALA A 1 99 ? 14.200 6.623 1.863 1.00 52.66 99 ALA A C 1
ATOM 783 O O . ALA A 1 99 ? 13.479 5.639 1.686 1.00 52.66 99 ALA A O 1
ATOM 784 N N . PRO A 1 100 ? 15.484 6.537 2.261 1.00 52.47 100 PRO A N 1
ATOM 785 C CA . PRO A 1 100 ? 16.121 5.293 2.695 1.00 52.47 100 PRO A CA 1
ATOM 786 C C . PRO A 1 100 ? 15.731 4.892 4.123 1.00 52.47 100 PRO A C 1
ATOM 788 O O . PRO A 1 100 ? 15.377 5.794 4.921 1.00 52.47 100 PRO A O 1
#

Sequence (100 aa):
M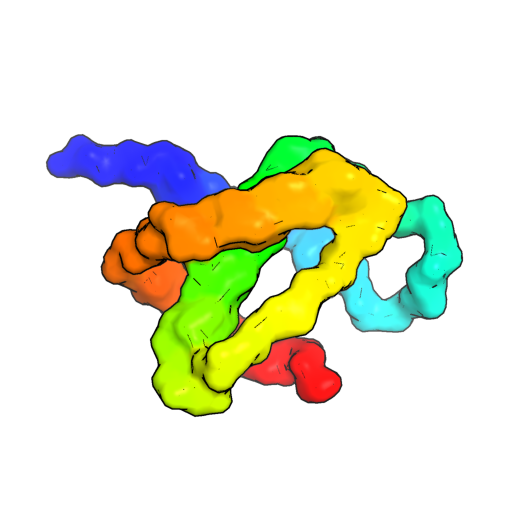VQNPLAHVIRSLVASPAIAVSKRKKPSRRMLILPDVMAWILLRWALAFVRRQPFVASTLLGATTMEQLKTNVESLHLELSEDVLAEIEAVHQVYTYPAP

Organism: Escherichia coli (NCBI:txid562)

InterPro domains:
  IPR023210 NADP-dependent oxidoreductase domain [PF00248] (44-91)
  IPR036812 NAD(P)-dependent oxidoreductase domain superfamily [G3DSA:3.20.20.100] (23-98)
  IPR036812 NAD(P)-dependent oxidoreductase domain superfamily [SSF51430] (44-97)